Protein AF-A0A920I0C3-F1 (afdb_monomer_lite)

Sequence (122 aa):
MEAGFKLTNFSLDANRGINLGANNGIISTNSGTTFTYAGNIGGSGDLTKSGNGVFLLTTSNDYSGTTTISSGSLSIDNDNRLGTVPGSPTAGHLILNGGTLLANSTFALNGNRGINLNSHLL

Structure (mmCIF, N/CA/C/O backbone):
data_AF-A0A920I0C3-F1
#
_entry.id   AF-A0A920I0C3-F1
#
loop_
_atom_site.group_PDB
_atom_site.id
_atom_site.type_symbol
_atom_site.label_atom_id
_atom_site.label_alt_id
_atom_site.label_comp_id
_atom_site.label_asym_id
_atom_site.label_entity_id
_atom_site.label_seq_id
_atom_site.pdbx_PDB_ins_code
_atom_site.Cartn_x
_atom_site.Cartn_y
_atom_site.Cartn_z
_atom_site.occupancy
_atom_site.B_iso_or_equiv
_atom_site.auth_seq_id
_atom_site.auth_comp_id
_atom_site.auth_asym_id
_atom_site.auth_atom_id
_atom_site.pdbx_PDB_model_num
ATOM 1 N N . MET A 1 1 ? -22.252 32.243 8.464 1.00 63.53 1 MET A N 1
ATOM 2 C CA . MET A 1 1 ? -21.027 31.479 8.767 1.00 63.53 1 MET A CA 1
ATOM 3 C C . MET A 1 1 ? -21.303 30.068 8.288 1.00 63.53 1 MET A C 1
ATOM 5 O O . MET A 1 1 ? -22.132 29.406 8.893 1.00 63.53 1 MET A O 1
ATOM 9 N N . GLU A 1 2 ? -20.762 29.673 7.136 1.00 56.41 2 GLU A N 1
ATOM 10 C CA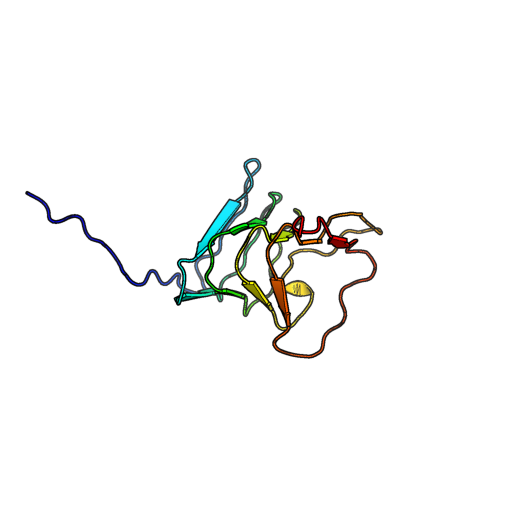 . GLU A 1 2 ? -20.912 28.300 6.635 1.00 56.41 2 GLU A CA 1
ATOM 11 C C . GLU A 1 2 ? -20.289 27.360 7.672 1.00 56.41 2 GLU A C 1
ATOM 13 O O . GLU A 1 2 ? -19.099 27.463 7.976 1.00 56.41 2 GLU A O 1
ATOM 18 N N . ALA A 1 3 ? -21.103 26.499 8.281 1.00 67.12 3 ALA A N 1
ATOM 19 C CA . ALA A 1 3 ? -20.587 25.423 9.108 1.00 67.12 3 ALA A CA 1
ATOM 20 C C . ALA A 1 3 ? -19.786 24.510 8.177 1.00 67.12 3 ALA A C 1
ATOM 22 O O . ALA A 1 3 ? -20.360 23.889 7.286 1.00 67.12 3 ALA A O 1
ATOM 23 N N . GLY A 1 4 ? -18.460 24.483 8.334 1.00 70.38 4 GLY A N 1
ATOM 24 C CA . GLY A 1 4 ? -17.584 23.670 7.496 1.00 70.38 4 GLY A CA 1
ATOM 25 C C . GLY A 1 4 ? -18.098 22.234 7.438 1.00 70.38 4 GLY A C 1
ATOM 26 O O . GLY A 1 4 ? -18.192 21.559 8.464 1.00 70.38 4 GLY A O 1
ATOM 27 N N . PHE A 1 5 ? -18.470 21.787 6.242 1.00 75.19 5 PHE A N 1
ATOM 28 C CA . PHE A 1 5 ? -18.980 20.445 6.021 1.00 75.19 5 PHE A CA 1
ATOM 29 C C . PHE A 1 5 ? -17.875 19.431 6.332 1.00 75.19 5 PHE A C 1
ATOM 31 O O . PHE A 1 5 ? -16.913 19.281 5.579 1.00 75.19 5 PHE A O 1
ATOM 38 N N . LYS A 1 6 ? -17.987 18.757 7.479 1.00 69.69 6 LYS A N 1
ATOM 39 C CA . LYS A 1 6 ? -17.046 17.725 7.909 1.00 69.69 6 LYS A CA 1
ATOM 40 C C . LYS A 1 6 ? -17.693 16.362 7.708 1.00 69.69 6 LYS A C 1
ATOM 42 O O . LYS A 1 6 ? -18.484 15.915 8.532 1.00 69.69 6 LYS A O 1
ATOM 47 N N . LEU A 1 7 ? -17.351 15.700 6.607 1.00 66.44 7 LEU A N 1
ATOM 48 C CA . LEU A 1 7 ? -17.698 14.296 6.410 1.00 66.44 7 LEU A CA 1
ATOM 49 C C . LEU A 1 7 ? -16.879 13.451 7.385 1.00 66.44 7 LEU A C 1
ATOM 51 O O . LEU A 1 7 ? -15.656 13.380 7.283 1.00 66.44 7 LEU A O 1
ATOM 55 N N . THR A 1 8 ? -17.545 12.797 8.330 1.00 69.88 8 THR A N 1
ATOM 56 C CA . THR A 1 8 ? -16.914 11.788 9.196 1.00 69.88 8 THR A CA 1
ATOM 57 C C . THR A 1 8 ? -16.590 10.509 8.429 1.00 69.88 8 THR A C 1
ATOM 59 O O . THR A 1 8 ? -15.732 9.735 8.846 1.00 69.88 8 THR A O 1
ATOM 62 N N . ASN A 1 9 ? -17.254 10.305 7.289 1.00 66.00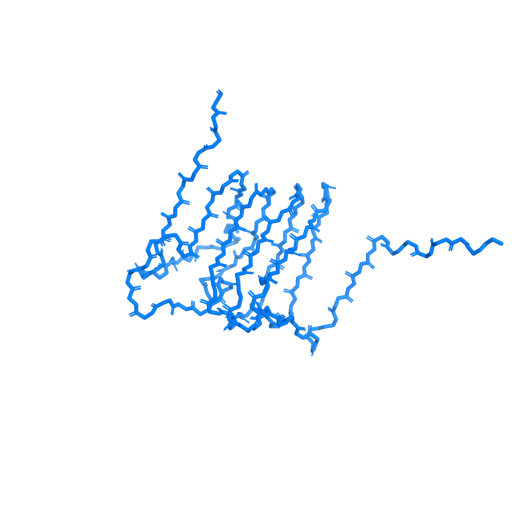 9 ASN A N 1
ATOM 63 C CA . ASN A 1 9 ? -17.102 9.149 6.427 1.00 66.00 9 ASN A CA 1
ATOM 64 C C . ASN A 1 9 ? -17.050 9.626 4.978 1.00 66.00 9 ASN A C 1
ATOM 66 O O . ASN A 1 9 ? -18.029 10.128 4.432 1.00 66.00 9 ASN A O 1
ATOM 70 N N . PHE A 1 10 ? -15.884 9.469 4.368 1.00 73.50 10 PHE A N 1
ATOM 71 C CA . PHE A 1 10 ? -15.706 9.625 2.937 1.00 73.50 10 PHE A CA 1
ATOM 72 C C . PHE A 1 10 ? -15.710 8.230 2.313 1.00 73.50 10 PHE A C 1
ATOM 74 O O . PHE A 1 10 ? -14.915 7.377 2.707 1.00 73.50 10 PHE A O 1
ATOM 81 N N . SER A 1 11 ? -16.625 7.983 1.378 1.00 76.19 11 SER A N 1
ATOM 82 C CA . SER A 1 11 ? -16.661 6.747 0.599 1.00 76.19 11 SER A CA 1
ATOM 83 C C . SER A 1 11 ? -16.370 7.081 -0.858 1.00 76.19 11 SER A C 1
ATOM 85 O O . SER A 1 11 ? -17.033 7.931 -1.456 1.00 76.19 11 SER A O 1
ATOM 87 N N . LEU A 1 12 ? -15.346 6.433 -1.409 1.00 84.50 12 LEU A N 1
ATOM 88 C CA . LEU A 1 12 ? -15.097 6.416 -2.843 1.00 84.50 12 LEU A CA 1
ATOM 89 C C . LEU A 1 12 ? -15.876 5.246 -3.438 1.00 84.50 12 LEU A C 1
ATOM 91 O O . LEU A 1 12 ? -15.772 4.124 -2.947 1.00 84.50 12 LEU A O 1
ATOM 95 N N . ASP A 1 13 ? -16.637 5.515 -4.497 1.00 86.75 13 ASP A N 1
ATOM 96 C CA . ASP A 1 13 ? -17.233 4.454 -5.305 1.00 86.75 13 ASP A CA 1
ATOM 97 C C . ASP A 1 13 ? -16.119 3.583 -5.907 1.00 86.75 13 ASP A C 1
ATOM 99 O O . ASP A 1 13 ? -15.072 4.108 -6.287 1.00 86.75 13 ASP A O 1
ATOM 103 N N . ALA A 1 14 ? -16.330 2.270 -6.014 1.00 83.81 14 ALA A N 1
ATOM 104 C CA . ALA A 1 14 ? -15.327 1.345 -6.551 1.00 83.81 14 ALA A CA 1
ATOM 105 C C . ALA A 1 14 ? -14.910 1.688 -7.995 1.00 83.81 14 ALA A C 1
ATOM 107 O O . ALA A 1 14 ? -13.778 1.420 -8.395 1.00 83.81 14 ALA A O 1
ATOM 108 N N . ASN A 1 15 ? -15.781 2.354 -8.761 1.00 87.62 15 ASN A N 1
ATOM 109 C CA . ASN A 1 15 ? -15.473 2.825 -10.113 1.00 87.62 15 ASN A CA 1
ATOM 110 C C . ASN A 1 15 ? -14.605 4.098 -10.128 1.00 87.62 15 ASN A C 1
ATOM 112 O O . ASN A 1 15 ? -14.180 4.547 -11.193 1.00 87.62 15 ASN A O 1
ATOM 116 N N . ARG A 1 16 ? -14.335 4.706 -8.964 1.00 90.81 16 ARG A N 1
ATOM 117 C CA . ARG A 1 16 ? -13.435 5.858 -8.814 1.00 90.81 16 ARG A CA 1
ATOM 118 C C . ARG A 1 16 ? -12.062 5.388 -8.343 1.00 90.81 16 ARG A C 1
ATOM 120 O O . ARG A 1 16 ? -11.794 5.282 -7.143 1.00 90.81 16 ARG A O 1
ATOM 127 N N . GLY A 1 17 ? -11.198 5.127 -9.320 1.00 92.44 17 GLY A N 1
ATOM 128 C CA . GLY A 1 17 ? -9.788 4.813 -9.105 1.00 92.44 17 GLY A CA 1
ATOM 129 C C . GLY A 1 17 ? -9.002 5.956 -8.447 1.00 92.44 17 GLY A C 1
ATOM 130 O O . GLY A 1 17 ? -9.393 7.124 -8.519 1.00 92.44 17 GLY A O 1
ATOM 131 N N . ILE A 1 18 ? -7.870 5.616 -7.835 1.00 95.88 18 ILE A N 1
ATOM 132 C CA . ILE A 1 18 ? -6.848 6.565 -7.373 1.00 95.88 18 ILE A CA 1
ATOM 133 C C . ILE A 1 18 ? -5.656 6.447 -8.325 1.00 95.88 18 ILE A C 1
ATOM 135 O O . ILE A 1 18 ? -5.180 5.347 -8.575 1.00 95.88 18 ILE A O 1
ATOM 139 N N . ASN A 1 19 ? -5.143 7.567 -8.835 1.00 97.00 19 ASN A N 1
ATOM 140 C CA . ASN A 1 19 ? -3.930 7.582 -9.656 1.00 97.00 19 ASN A CA 1
ATOM 141 C C . ASN A 1 19 ? -2.780 8.265 -8.904 1.00 97.00 19 ASN A C 1
ATOM 143 O O . ASN A 1 19 ? -2.861 9.457 -8.597 1.00 97.00 19 ASN A O 1
ATOM 147 N N . LEU A 1 20 ? -1.706 7.522 -8.637 1.00 98.06 20 LEU A N 1
ATOM 148 C CA . LEU A 1 20 ? -0.485 8.011 -8.002 1.00 98.06 20 LEU A CA 1
ATOM 149 C C . LEU A 1 20 ? 0.435 8.621 -9.064 1.00 98.06 20 LEU A C 1
ATOM 151 O O . LEU A 1 20 ? 1.029 7.920 -9.886 1.00 98.06 20 LEU A O 1
ATOM 155 N N . GLY A 1 21 ? 0.521 9.950 -9.068 1.00 96.31 21 GLY A N 1
ATOM 156 C CA . GLY A 1 21 ? 1.391 10.693 -9.979 1.00 96.31 21 GLY A CA 1
ATOM 157 C C . GLY A 1 21 ? 2.855 10.703 -9.533 1.00 96.31 21 GLY A C 1
ATOM 158 O O . GLY A 1 21 ? 3.226 10.097 -8.535 1.00 96.31 21 GLY A O 1
ATOM 159 N N . ALA A 1 22 ? 3.685 11.473 -10.239 1.00 94.81 22 ALA A N 1
ATOM 160 C CA . ALA A 1 22 ? 5.119 11.605 -9.948 1.00 94.81 22 ALA A CA 1
ATOM 161 C C . ALA A 1 22 ? 5.444 12.147 -8.539 1.00 94.81 22 ALA A C 1
ATOM 163 O O . ALA A 1 22 ? 6.560 11.988 -8.064 1.00 94.81 22 ALA A O 1
ATOM 164 N N . ASN A 1 23 ? 4.471 12.778 -7.874 1.00 96.69 23 ASN A N 1
ATOM 165 C CA . ASN A 1 23 ? 4.600 13.285 -6.506 1.00 96.69 23 ASN A CA 1
ATOM 166 C C . ASN A 1 23 ? 4.081 12.296 -5.451 1.00 96.69 23 ASN A C 1
ATOM 168 O O . ASN A 1 23 ? 3.852 12.695 -4.309 1.00 96.69 23 ASN A O 1
ATOM 172 N N . ASN A 1 24 ? 3.891 11.028 -5.829 1.00 98.06 24 ASN A N 1
ATOM 173 C CA . ASN A 1 24 ? 3.429 9.954 -4.953 1.00 98.06 24 ASN A CA 1
ATOM 174 C C . ASN A 1 24 ? 2.015 10.217 -4.397 1.00 98.06 24 ASN A C 1
ATOM 176 O O . ASN A 1 24 ? 1.300 11.117 -4.849 1.00 98.06 24 ASN A O 1
ATOM 180 N N . GLY A 1 25 ? 1.569 9.405 -3.439 1.00 97.38 25 GLY A N 1
ATOM 181 C CA . GLY A 1 25 ? 0.323 9.637 -2.715 1.00 97.38 25 GLY A CA 1
ATOM 182 C C . GLY A 1 25 ? 0.375 9.155 -1.273 1.00 97.38 25 GLY A C 1
ATOM 183 O O . GLY A 1 25 ? 1.064 8.194 -0.930 1.00 97.38 25 GLY A O 1
ATOM 184 N N . ILE A 1 26 ? -0.382 9.840 -0.416 1.00 98.06 26 ILE A N 1
ATOM 185 C CA . ILE A 1 26 ? -0.492 9.524 1.007 1.00 98.06 26 ILE A CA 1
ATOM 186 C C . ILE A 1 26 ? -1.951 9.224 1.330 1.00 98.06 26 ILE A C 1
ATOM 188 O O . ILE A 1 26 ? -2.826 10.056 1.090 1.00 98.06 26 ILE A O 1
ATOM 192 N N . ILE A 1 27 ? -2.199 8.066 1.937 1.00 97.38 27 ILE A N 1
ATOM 193 C CA . ILE A 1 27 ? -3.482 7.736 2.558 1.00 97.38 27 ILE A CA 1
ATOM 194 C C . ILE A 1 27 ? -3.284 7.762 4.070 1.00 97.38 27 ILE A C 1
ATOM 196 O O . ILE A 1 27 ? -2.605 6.903 4.636 1.00 97.38 27 ILE A O 1
ATOM 200 N N . SER A 1 28 ? -3.876 8.767 4.716 1.00 96.75 28 SER A N 1
ATOM 201 C CA . SER A 1 28 ? -3.846 8.930 6.169 1.00 96.75 28 SER A CA 1
ATOM 202 C C . SER A 1 28 ? -5.185 8.531 6.775 1.00 96.75 28 SER A C 1
ATOM 204 O O . SER A 1 28 ? -6.229 9.069 6.405 1.00 96.75 28 SER A O 1
ATOM 206 N N . THR A 1 29 ? -5.164 7.584 7.710 1.00 95.62 29 THR A N 1
ATOM 207 C CA . THR A 1 29 ? -6.368 7.100 8.403 1.00 95.62 29 THR A CA 1
ATOM 208 C C . THR A 1 29 ? -6.308 7.438 9.887 1.00 95.62 29 THR A C 1
ATOM 210 O O . THR A 1 29 ? -5.311 7.146 10.551 1.00 95.62 29 THR A O 1
ATOM 213 N N . ASN A 1 30 ? -7.387 8.003 10.423 1.00 94.38 30 ASN A N 1
ATOM 214 C CA . ASN A 1 30 ? -7.481 8.380 11.834 1.00 94.38 30 ASN A CA 1
ATOM 215 C C . ASN A 1 30 ? -7.526 7.159 12.764 1.00 94.38 30 ASN A C 1
ATOM 217 O O . ASN A 1 30 ? -7.954 6.075 12.379 1.00 94.38 30 ASN A O 1
ATOM 221 N N . SER A 1 31 ? -7.101 7.344 14.015 1.00 95.69 31 SER A N 1
ATOM 222 C CA . SER A 1 31 ? -7.197 6.291 15.031 1.00 95.69 31 SER A CA 1
ATOM 223 C C . SER A 1 31 ? -8.645 5.811 15.201 1.00 95.69 31 SER A C 1
ATOM 225 O O . SER A 1 31 ? -9.576 6.616 15.175 1.00 95.69 31 SER A O 1
ATOM 227 N N . GLY A 1 32 ? -8.831 4.500 15.364 1.00 94.69 32 GLY A N 1
ATOM 228 C CA . GLY A 1 32 ? -10.148 3.876 15.527 1.00 94.69 32 GLY A CA 1
ATOM 229 C C . GLY A 1 32 ? -10.984 3.773 14.247 1.00 94.69 32 GLY A C 1
ATOM 230 O O . GLY A 1 32 ? -12.105 3.275 14.311 1.00 94.69 32 GLY A O 1
ATOM 231 N N . THR A 1 33 ? -10.472 4.206 13.088 1.00 93.81 33 THR A N 1
ATOM 232 C CA . THR A 1 33 ? -11.186 4.074 11.812 1.00 93.81 33 THR A CA 1
ATOM 233 C C . THR A 1 33 ? -10.574 3.002 10.918 1.00 93.81 33 THR A C 1
ATOM 235 O O . THR A 1 33 ? -9.365 2.761 10.918 1.00 93.81 33 THR A O 1
ATOM 238 N N . THR A 1 34 ? -11.440 2.365 10.129 1.00 95.00 34 THR A N 1
ATOM 239 C CA . THR A 1 34 ? -11.044 1.536 8.988 1.00 95.00 34 THR A CA 1
ATOM 240 C C . THR A 1 34 ? -11.547 2.202 7.720 1.00 95.00 34 THR A C 1
ATOM 242 O O . THR A 1 34 ? -12.753 2.366 7.538 1.00 95.00 34 THR A O 1
ATOM 245 N N . PHE A 1 35 ? -10.628 2.588 6.842 1.00 94.50 35 PHE A N 1
ATOM 246 C CA . PHE A 1 35 ? -10.962 3.028 5.496 1.00 94.50 35 PHE A CA 1
ATOM 247 C C . PHE A 1 35 ? -10.868 1.832 4.551 1.00 94.50 35 PHE A C 1
ATOM 249 O O . PHE A 1 35 ? -9.778 1.317 4.320 1.00 94.50 35 PHE A O 1
ATOM 256 N N . THR A 1 36 ? -12.011 1.376 4.037 1.00 94.88 36 THR A N 1
ATOM 257 C CA . THR A 1 36 ? -12.069 0.304 3.034 1.00 94.88 36 THR A CA 1
ATOM 258 C C . THR A 1 36 ? -12.081 0.924 1.649 1.00 94.88 36 THR A C 1
ATOM 260 O O . THR A 1 36 ? -12.961 1.731 1.349 1.00 94.88 36 THR A O 1
ATOM 263 N N . TYR A 1 37 ? -11.127 0.534 0.810 1.00 95.38 37 TYR A N 1
ATOM 264 C CA . TYR A 1 37 ? -11.057 0.969 -0.574 1.00 95.38 37 TYR A CA 1
ATOM 265 C C . TYR A 1 37 ? -11.117 -0.229 -1.517 1.00 95.38 37 TYR A C 1
ATOM 267 O O . TYR A 1 37 ? -10.282 -1.132 -1.466 1.00 95.38 37 TYR A O 1
ATOM 275 N N . ALA A 1 38 ? -12.150 -0.203 -2.358 1.00 95.25 38 ALA A N 1
ATOM 276 C CA . ALA A 1 38 ? -12.493 -1.248 -3.316 1.00 95.25 38 ALA A CA 1
ATOM 277 C C . ALA A 1 38 ? -12.305 -0.799 -4.776 1.00 95.25 38 ALA A C 1
ATOM 279 O O . ALA A 1 38 ? -12.793 -1.455 -5.690 1.00 95.25 38 ALA A O 1
ATOM 280 N N . GLY A 1 39 ? -11.663 0.352 -4.996 1.00 95.44 39 GLY A N 1
ATOM 281 C CA . GLY A 1 39 ? -11.263 0.796 -6.326 1.00 95.44 39 GLY A CA 1
ATOM 282 C C . GLY A 1 39 ? -9.838 0.361 -6.661 1.00 95.44 39 GLY A C 1
ATOM 283 O O . GLY A 1 39 ? -9.095 -0.127 -5.810 1.00 95.44 39 GLY A O 1
ATOM 284 N N . ASN A 1 40 ? -9.442 0.549 -7.916 1.00 96.94 40 ASN A N 1
ATOM 285 C CA . ASN A 1 40 ? -8.063 0.336 -8.344 1.00 96.94 40 ASN A CA 1
ATOM 286 C C . ASN A 1 40 ? -7.191 1.553 -7.998 1.00 96.94 40 ASN A C 1
ATOM 288 O O . ASN A 1 40 ? -7.564 2.696 -8.278 1.00 96.94 40 ASN A O 1
ATOM 292 N N . ILE A 1 41 ? -6.021 1.306 -7.411 1.00 98.38 41 ILE A N 1
ATOM 293 C CA . ILE A 1 41 ? -4.942 2.291 -7.308 1.00 98.38 41 ILE A CA 1
ATOM 294 C C . ILE A 1 41 ? -3.953 2.031 -8.447 1.00 98.38 41 ILE A C 1
ATOM 296 O O . ILE A 1 41 ? -3.344 0.964 -8.493 1.00 98.38 41 ILE A O 1
ATOM 300 N N . GLY A 1 42 ? -3.771 3.004 -9.335 1.00 98.12 42 GLY A N 1
ATOM 301 C CA . GLY A 1 42 ? -2.843 2.947 -10.465 1.00 98.12 42 GLY A CA 1
ATOM 302 C C . GLY A 1 42 ? -1.776 4.043 -10.418 1.00 98.12 42 GLY A C 1
ATOM 303 O O . GLY A 1 42 ? -1.718 4.836 -9.477 1.00 98.12 42 GLY A O 1
ATOM 304 N N . GLY A 1 43 ? -0.951 4.109 -11.464 1.00 98.38 43 GLY A N 1
ATOM 305 C CA . GLY A 1 43 ? 0.073 5.144 -11.645 1.00 98.38 43 GLY A CA 1
ATOM 306 C C . GLY A 1 43 ? 1.486 4.704 -11.253 1.00 98.38 43 GLY A C 1
ATOM 307 O O . GLY A 1 43 ? 1.712 3.596 -10.779 1.00 98.38 43 GLY A O 1
ATOM 308 N N . SER A 1 44 ? 2.474 5.563 -11.492 1.00 97.94 44 SER A N 1
ATOM 309 C CA . SER A 1 44 ? 3.883 5.224 -11.252 1.00 97.94 44 SER A CA 1
ATOM 310 C C . SER A 1 44 ? 4.404 5.654 -9.881 1.00 97.94 44 SER A C 1
ATOM 312 O O . SER A 1 44 ? 5.519 5.286 -9.526 1.00 97.94 44 SER A O 1
ATOM 314 N N . GLY A 1 45 ? 3.643 6.470 -9.149 1.00 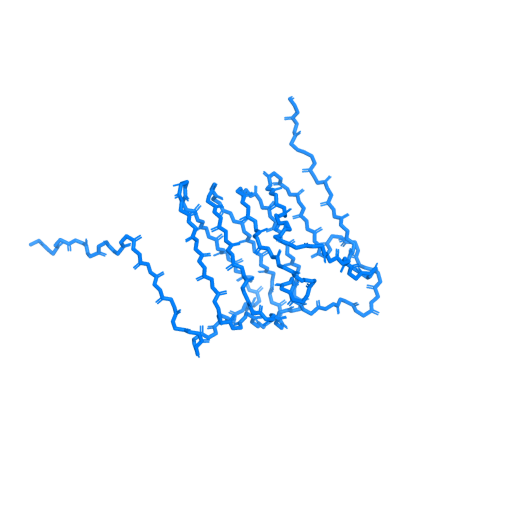98.50 45 GLY A N 1
ATOM 315 C CA . GLY A 1 45 ? 4.055 7.012 -7.857 1.00 98.50 45 GLY A CA 1
ATOM 316 C C . GLY A 1 45 ? 4.001 6.004 -6.713 1.00 98.50 45 GLY A C 1
ATOM 317 O O . GLY A 1 45 ? 3.316 4.982 -6.788 1.00 98.50 45 GLY A O 1
ATOM 318 N N . ASP A 1 46 ? 4.693 6.340 -5.628 1.00 98.69 46 ASP A N 1
ATOM 319 C CA . ASP A 1 46 ? 4.694 5.562 -4.389 1.00 98.69 46 ASP A CA 1
ATOM 320 C C . ASP A 1 46 ? 3.399 5.751 -3.589 1.00 98.69 46 ASP A C 1
ATOM 322 O O . ASP A 1 46 ? 2.808 6.838 -3.560 1.00 98.69 46 ASP A O 1
ATOM 326 N N . LEU A 1 47 ? 3.000 4.710 -2.861 1.00 98.81 47 LEU A N 1
ATOM 327 C CA . LEU A 1 47 ? 1.913 4.758 -1.892 1.00 98.81 47 LEU A CA 1
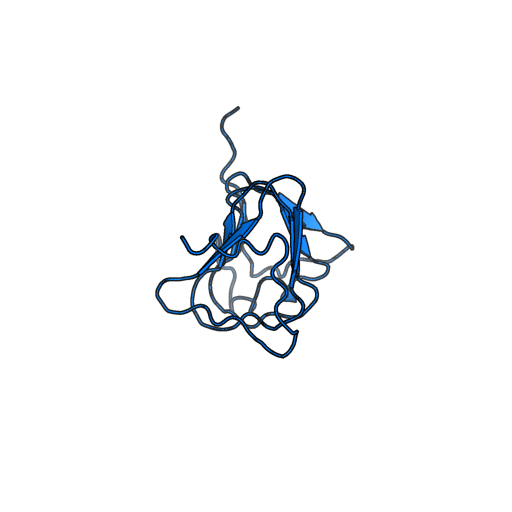ATOM 328 C C . LEU A 1 47 ? 2.475 4.809 -0.471 1.00 98.81 47 LEU A C 1
ATOM 330 O O . LEU A 1 47 ? 3.154 3.886 -0.025 1.00 98.81 47 LEU A O 1
ATOM 334 N N . THR A 1 48 ? 2.119 5.844 0.286 1.00 98.69 48 THR A N 1
ATOM 335 C CA . THR A 1 48 ? 2.403 5.919 1.724 1.00 98.69 48 THR A CA 1
ATOM 336 C C . THR A 1 48 ? 1.125 5.762 2.540 1.00 98.69 48 THR A C 1
ATOM 338 O O . THR A 1 48 ? 0.225 6.602 2.481 1.00 98.69 48 THR A O 1
ATOM 341 N N . LYS A 1 49 ? 1.066 4.720 3.369 1.00 98.50 49 LYS A N 1
ATOM 342 C CA . LYS A 1 49 ? 0.074 4.581 4.436 1.00 98.50 49 LYS A CA 1
ATOM 343 C C . LYS A 1 49 ? 0.579 5.270 5.704 1.00 98.50 49 LYS A C 1
ATOM 345 O O . LYS A 1 49 ? 1.605 4.887 6.267 1.00 98.50 49 LYS A O 1
ATOM 350 N N . SER A 1 50 ? -0.175 6.257 6.176 1.00 98.06 50 SER A N 1
ATOM 351 C CA . SER A 1 50 ? 0.076 6.978 7.425 1.00 98.06 50 SER A CA 1
ATOM 352 C C . SER A 1 50 ? -1.183 7.058 8.299 1.00 98.06 50 SER A C 1
ATOM 354 O O . SER A 1 50 ? -2.252 6.541 7.952 1.00 98.06 50 SER A O 1
ATOM 356 N N . GLY A 1 51 ? -1.048 7.660 9.477 1.00 97.50 51 GLY A N 1
ATOM 357 C CA . GLY A 1 51 ? -2.098 7.725 10.487 1.00 97.50 51 GLY A CA 1
ATOM 358 C C . GLY A 1 51 ? -2.352 6.377 11.173 1.00 97.50 51 GLY A C 1
ATOM 359 O O . GLY A 1 51 ? -2.071 5.305 10.641 1.00 97.50 51 GLY A O 1
ATOM 360 N N . ASN A 1 52 ? -2.900 6.427 12.382 1.00 97.12 52 ASN A N 1
ATOM 361 C CA . ASN A 1 52 ? -2.962 5.276 13.286 1.00 97.12 52 ASN A CA 1
ATOM 362 C C . ASN A 1 52 ? -4.094 4.280 12.967 1.00 97.12 52 ASN A C 1
ATOM 364 O O . ASN A 1 52 ? -4.155 3.222 13.584 1.00 97.12 52 ASN A O 1
ATOM 368 N N . GLY A 1 53 ? -4.990 4.605 12.032 1.00 97.06 53 GLY A N 1
ATOM 369 C CA . GLY A 1 53 ? -6.075 3.720 11.599 1.00 97.06 53 GLY A CA 1
ATOM 370 C C . GLY A 1 53 ? -5.654 2.606 10.636 1.00 97.06 53 GLY A C 1
ATOM 371 O O . GLY A 1 53 ? -4.468 2.421 10.319 1.00 97.06 53 GLY A O 1
ATOM 372 N N . VAL A 1 54 ? -6.665 1.897 10.132 1.00 97.81 54 VAL A N 1
ATOM 373 C CA . VAL A 1 54 ? -6.526 0.804 9.162 1.00 97.81 54 VAL A CA 1
ATOM 374 C C . VAL A 1 54 ? -6.902 1.291 7.765 1.00 97.81 54 VAL A C 1
ATOM 376 O O . VAL A 1 54 ? -7.971 1.870 7.570 1.00 97.81 54 VAL A O 1
ATOM 379 N N . PHE A 1 55 ? -6.054 1.011 6.780 1.00 97.75 55 PHE A N 1
ATOM 380 C CA . PHE A 1 55 ? -6.400 1.112 5.365 1.00 97.75 55 PHE A CA 1
ATOM 381 C C . PHE A 1 55 ? -6.560 -0.296 4.799 1.00 97.75 55 PHE A C 1
ATOM 383 O O . PHE A 1 55 ? -5.594 -1.051 4.784 1.00 97.75 55 PHE A O 1
ATOM 390 N N . LEU A 1 56 ? -7.772 -0.670 4.398 1.00 97.50 56 LEU A N 1
ATOM 391 C CA . LEU A 1 56 ? -8.104 -1.994 3.875 1.00 97.50 56 LEU A CA 1
ATOM 392 C C . LEU A 1 56 ? -8.258 -1.927 2.354 1.00 97.50 56 LEU A C 1
ATOM 394 O O . LEU A 1 56 ? -9.133 -1.217 1.858 1.00 97.50 56 LEU A O 1
ATOM 398 N N . LEU A 1 57 ? -7.436 -2.694 1.638 1.00 97.56 57 LEU A N 1
ATOM 399 C CA . LEU A 1 57 ? -7.506 -2.845 0.184 1.00 97.56 57 LEU A CA 1
ATOM 400 C C . LEU A 1 57 ? -8.171 -4.176 -0.163 1.00 97.56 57 LEU A C 1
ATOM 402 O O . LEU A 1 57 ? -7.676 -5.236 0.223 1.00 97.56 57 LEU A O 1
ATOM 406 N N . THR A 1 58 ? -9.275 -4.124 -0.905 1.00 96.06 58 THR A N 1
ATOM 407 C CA . THR A 1 58 ? -10.059 -5.322 -1.268 1.00 96.06 58 THR A CA 1
ATOM 408 C C . THR A 1 58 ? -9.957 -5.698 -2.746 1.00 96.06 58 THR A C 1
ATOM 410 O O . THR A 1 58 ? -10.460 -6.743 -3.156 1.00 96.06 58 THR A O 1
ATOM 413 N N . THR A 1 59 ? -9.287 -4.874 -3.550 1.00 96.12 59 THR A N 1
ATOM 414 C CA . THR A 1 59 ? -9.135 -5.028 -5.002 1.00 96.12 59 THR A CA 1
ATOM 415 C C . THR A 1 59 ? -7.679 -4.925 -5.433 1.00 96.12 59 THR A C 1
ATOM 417 O O . THR A 1 59 ? -6.833 -4.386 -4.720 1.00 96.12 59 THR A O 1
ATOM 420 N N . SER A 1 60 ? -7.367 -5.513 -6.591 1.00 97.56 60 SER A N 1
ATOM 421 C CA . SER A 1 60 ? -6.015 -5.505 -7.149 1.00 97.56 60 SER A CA 1
ATOM 422 C C . SER A 1 60 ? -5.640 -4.095 -7.578 1.00 97.56 60 SER A C 1
ATOM 424 O O . SER A 1 60 ? -6.469 -3.361 -8.124 1.00 97.56 60 SER A O 1
ATOM 426 N N . ASN A 1 61 ? -4.391 -3.733 -7.313 1.00 98.44 61 ASN A N 1
ATOM 427 C CA . ASN A 1 61 ? -3.858 -2.412 -7.598 1.00 98.44 61 ASN A CA 1
ATOM 428 C C . ASN A 1 61 ? -2.735 -2.520 -8.624 1.00 98.44 61 ASN A C 1
ATOM 430 O O . ASN A 1 61 ? -1.935 -3.451 -8.567 1.00 98.44 61 ASN A O 1
ATOM 434 N N . ASP A 1 62 ? -2.661 -1.537 -9.515 1.00 98.12 62 ASP A N 1
ATOM 435 C CA . ASP A 1 62 ? -1.757 -1.535 -10.666 1.00 98.12 62 ASP A CA 1
ATOM 436 C C . ASP A 1 62 ? -0.636 -0.495 -10.543 1.00 98.12 62 ASP A C 1
ATOM 438 O O . ASP A 1 62 ? 0.181 -0.360 -11.454 1.00 98.12 62 ASP A O 1
ATOM 442 N N . TYR A 1 63 ? -0.548 0.236 -9.424 1.00 98.69 63 TYR A N 1
ATOM 443 C CA . TYR A 1 63 ? 0.555 1.175 -9.228 1.00 98.69 63 TYR A CA 1
ATOM 444 C C . TYR A 1 63 ? 1.906 0.456 -9.216 1.00 98.69 63 TYR A C 1
ATOM 446 O O . TYR A 1 63 ? 2.036 -0.628 -8.650 1.00 98.69 63 TYR A O 1
ATOM 454 N N . SER A 1 64 ? 2.918 1.038 -9.855 1.00 98.25 64 SER A N 1
ATOM 455 C CA . SER A 1 64 ? 4.248 0.418 -9.971 1.00 98.25 64 SER A CA 1
ATOM 456 C C . SER A 1 64 ? 5.258 0.916 -8.939 1.00 98.25 64 SER A C 1
ATOM 458 O O . SER A 1 64 ? 6.352 0.360 -8.853 1.00 98.25 64 SER A O 1
ATOM 460 N N . GLY A 1 65 ? 4.921 1.979 -8.204 1.00 98.44 65 GLY A N 1
ATOM 461 C CA . GLY A 1 65 ? 5.757 2.520 -7.140 1.00 98.44 65 GLY A CA 1
ATOM 462 C C . GLY A 1 65 ? 5.821 1.614 -5.911 1.00 98.44 65 GLY A C 1
ATOM 463 O O . GLY A 1 65 ? 5.193 0.554 -5.835 1.00 98.44 65 GLY A O 1
ATOM 464 N N . THR A 1 66 ? 6.593 2.051 -4.927 1.00 98.50 66 THR A N 1
ATOM 465 C CA . THR A 1 66 ? 6.778 1.341 -3.661 1.00 98.50 66 THR A CA 1
ATOM 466 C C . THR A 1 66 ? 5.577 1.518 -2.732 1.00 98.50 66 THR A C 1
ATOM 468 O O . THR A 1 66 ? 4.803 2.474 -2.842 1.00 98.50 66 THR A O 1
ATOM 471 N N . THR A 1 67 ? 5.427 0.602 -1.773 1.00 98.69 67 THR A N 1
ATOM 472 C CA . THR A 1 67 ? 4.491 0.767 -0.653 1.00 98.69 67 THR A CA 1
ATOM 473 C C . THR A 1 67 ? 5.254 1.039 0.633 1.00 98.69 67 THR A C 1
ATOM 475 O O . THR A 1 67 ? 6.010 0.186 1.095 1.00 98.69 67 THR A O 1
ATOM 478 N N . THR A 1 68 ? 4.998 2.181 1.265 1.00 98.56 68 THR A N 1
ATOM 479 C CA . THR A 1 68 ? 5.525 2.514 2.593 1.00 98.56 68 THR A CA 1
ATOM 480 C C . THR A 1 68 ? 4.410 2.519 3.628 1.00 98.56 68 THR A C 1
ATOM 482 O O . THR A 1 68 ? 3.416 3.227 3.479 1.00 98.56 68 THR A O 1
ATOM 485 N N . ILE A 1 69 ? 4.584 1.772 4.717 1.00 98.31 69 ILE A N 1
ATOM 486 C CA . ILE A 1 69 ? 3.693 1.800 5.880 1.00 98.31 69 ILE A CA 1
ATOM 487 C C . ILE A 1 69 ? 4.406 2.530 7.018 1.00 98.31 69 ILE A C 1
ATOM 489 O O . ILE A 1 69 ? 5.179 1.937 7.775 1.00 98.31 69 ILE A O 1
ATOM 493 N N . SER A 1 70 ? 4.145 3.832 7.118 1.00 97.56 70 SER A N 1
ATOM 494 C CA . SER A 1 70 ? 4.768 4.719 8.106 1.00 97.56 70 SER A CA 1
ATOM 495 C C . SER A 1 70 ? 4.075 4.669 9.470 1.00 97.56 70 SER A C 1
ATOM 497 O O . SER A 1 70 ? 4.696 4.935 10.492 1.00 97.56 70 SER A O 1
ATOM 499 N N . SER A 1 71 ? 2.772 4.368 9.512 1.00 96.81 71 SER A N 1
ATOM 500 C CA . SER A 1 71 ? 2.023 4.181 10.764 1.00 96.81 71 SER A CA 1
ATOM 501 C C . SER A 1 71 ? 0.669 3.494 10.555 1.00 96.81 71 SER A C 1
ATOM 503 O O . SER A 1 71 ? 0.144 3.401 9.438 1.00 96.81 71 SER A O 1
ATOM 505 N N . GLY A 1 72 ? 0.101 2.988 11.655 1.00 97.62 72 GLY A N 1
ATOM 506 C CA . GLY A 1 72 ? -1.154 2.238 11.645 1.00 97.62 72 GLY A CA 1
ATOM 507 C C . GLY A 1 72 ? -1.015 0.909 10.906 1.00 97.62 72 GLY A C 1
ATOM 508 O O . GLY A 1 72 ? 0.029 0.259 10.978 1.00 97.62 72 GLY A O 1
ATOM 509 N N . SER A 1 73 ? -2.071 0.492 10.206 1.00 98.25 73 SER A N 1
ATOM 510 C CA . SER A 1 73 ? -2.086 -0.785 9.478 1.00 98.25 73 SER A CA 1
ATOM 511 C C . SER A 1 73 ? -2.535 -0.638 8.027 1.00 98.25 73 SER A C 1
ATOM 513 O O . SER A 1 73 ? -3.532 0.030 7.748 1.00 98.25 73 SER A O 1
ATOM 515 N N . LEU A 1 74 ? -1.828 -1.301 7.114 1.00 98.56 74 LEU A N 1
ATOM 516 C CA . LEU A 1 74 ? -2.320 -1.619 5.773 1.00 98.56 74 LEU A CA 1
ATOM 517 C C . LEU A 1 74 ? -2.828 -3.062 5.794 1.00 98.56 74 LEU A C 1
ATOM 519 O O . LEU A 1 74 ? -2.043 -3.970 6.042 1.00 98.56 74 LEU A O 1
ATOM 523 N N . SER A 1 75 ? -4.122 -3.268 5.575 1.00 98.62 75 SER A N 1
ATOM 524 C CA . SER A 1 75 ? -4.758 -4.584 5.583 1.00 98.62 75 SER A CA 1
ATOM 525 C C . SER A 1 75 ? -4.964 -5.095 4.162 1.00 98.62 75 SER A C 1
ATOM 527 O O . SER A 1 75 ? -5.550 -4.388 3.335 1.00 98.62 75 SER A O 1
ATOM 529 N N . ILE A 1 76 ? -4.470 -6.303 3.884 1.00 98.56 76 ILE A N 1
ATOM 530 C CA . ILE A 1 76 ? -4.536 -6.955 2.571 1.00 98.56 76 ILE A CA 1
ATOM 531 C C . ILE A 1 76 ? -4.802 -8.458 2.711 1.00 98.56 76 ILE A C 1
ATOM 533 O O . ILE A 1 76 ? -4.487 -9.070 3.734 1.00 98.56 76 ILE A O 1
ATOM 537 N N . ASP A 1 77 ? -5.354 -9.050 1.656 1.00 98.12 77 ASP A N 1
ATOM 538 C CA . ASP A 1 77 ? -5.627 -10.489 1.533 1.00 98.12 77 ASP A CA 1
ATOM 539 C C . ASP A 1 77 ? -4.708 -11.208 0.533 1.00 98.12 77 ASP A C 1
ATOM 541 O O . ASP A 1 77 ? -4.639 -12.434 0.541 1.00 98.12 77 ASP A O 1
ATOM 545 N N . ASN A 1 78 ? -4.020 -10.458 -0.334 1.00 98.19 78 ASN A N 1
ATOM 546 C CA . ASN A 1 78 ? -3.203 -10.960 -1.435 1.00 98.19 78 ASN A CA 1
ATOM 547 C C . ASN A 1 78 ? -2.064 -9.987 -1.777 1.00 98.19 78 ASN A C 1
ATOM 549 O O . ASN A 1 78 ? -2.191 -8.773 -1.619 1.00 98.19 78 ASN A O 1
ATOM 553 N N . ASP A 1 79 ? -0.977 -10.507 -2.353 1.00 98.25 79 ASP A N 1
ATOM 554 C CA . ASP A 1 79 ? 0.188 -9.717 -2.785 1.00 98.25 79 ASP A CA 1
ATOM 555 C C . ASP A 1 79 ? -0.159 -8.615 -3.805 1.00 98.25 79 ASP A C 1
ATOM 557 O O . ASP A 1 79 ? 0.367 -7.507 -3.730 1.00 98.25 79 ASP A O 1
ATOM 561 N N . ASN A 1 80 ? -1.103 -8.873 -4.717 1.00 97.94 80 ASN A N 1
ATOM 562 C CA . ASN A 1 80 ? -1.509 -7.919 -5.759 1.00 97.94 80 ASN A CA 1
ATOM 563 C C . ASN A 1 80 ? -2.276 -6.689 -5.230 1.00 97.94 80 ASN A C 1
ATOM 565 O O . ASN A 1 80 ? -2.627 -5.797 -6.004 1.00 97.94 80 ASN A O 1
ATOM 569 N N . ARG A 1 81 ? -2.538 -6.610 -3.918 1.00 98.44 81 ARG A N 1
ATOM 570 C CA . ARG A 1 81 ? -3.000 -5.376 -3.267 1.00 98.44 81 ARG A CA 1
ATOM 571 C C . ARG A 1 81 ? -1.870 -4.346 -3.149 1.00 98.44 81 ARG A C 1
ATOM 573 O O . ARG A 1 81 ? -2.151 -3.153 -3.067 1.00 98.44 81 ARG A O 1
ATOM 580 N N . LEU A 1 82 ? -0.608 -4.780 -3.185 1.00 98.38 82 LEU A N 1
ATOM 581 C CA . LEU A 1 82 ? 0.589 -3.938 -3.051 1.00 98.38 82 LEU A CA 1
ATOM 582 C C . LEU A 1 82 ? 1.101 -3.381 -4.393 1.00 98.38 82 LEU A C 1
ATOM 584 O O . LEU A 1 82 ? 2.291 -3.101 -4.540 1.00 98.38 82 LEU A O 1
ATOM 588 N N . GLY A 1 83 ? 0.226 -3.266 -5.393 1.00 98.38 83 GLY A N 1
ATOM 589 C CA . GLY A 1 83 ? 0.593 -2.769 -6.715 1.00 98.38 83 GLY A CA 1
ATOM 590 C C . GLY A 1 83 ? 1.230 -3.836 -7.605 1.00 98.38 83 GLY A C 1
ATOM 591 O O . GLY A 1 83 ? 1.253 -5.029 -7.282 1.00 98.38 83 GLY A O 1
ATOM 592 N N . THR A 1 84 ? 1.812 -3.396 -8.712 1.00 98.44 84 THR A N 1
ATOM 593 C CA . THR A 1 84 ? 2.554 -4.235 -9.654 1.00 98.44 84 THR A CA 1
ATOM 594 C C . THR A 1 84 ? 3.803 -4.828 -8.989 1.00 98.44 84 THR A C 1
ATOM 596 O O . THR A 1 84 ? 4.515 -4.162 -8.234 1.00 98.44 84 THR A O 1
ATOM 599 N N . VAL A 1 85 ? 4.069 -6.107 -9.259 1.00 98.38 85 VAL A N 1
ATOM 600 C CA . VAL A 1 85 ? 5.291 -6.796 -8.820 1.00 98.38 85 VAL A CA 1
ATOM 601 C C . VAL A 1 85 ? 6.484 -6.260 -9.627 1.00 98.38 85 VAL A C 1
ATOM 603 O O . VAL A 1 85 ? 6.390 -6.202 -10.855 1.00 98.38 85 VAL A O 1
ATOM 606 N N . PRO A 1 86 ? 7.622 -5.915 -8.999 1.00 98.00 86 PRO A N 1
ATOM 607 C CA . PRO A 1 86 ? 8.804 -5.497 -9.742 1.00 98.00 86 PRO A CA 1
ATOM 608 C C . PRO A 1 86 ? 9.360 -6.656 -10.587 1.00 98.00 86 PRO A C 1
ATOM 610 O O . PRO A 1 86 ? 9.325 -7.821 -10.185 1.00 98.00 86 PRO A O 1
ATOM 613 N N . GLY A 1 87 ? 9.905 -6.345 -11.767 1.00 98.00 87 GLY A N 1
ATOM 614 C CA . GLY A 1 87 ? 10.400 -7.358 -12.714 1.00 98.00 87 GLY A CA 1
ATOM 615 C C . GLY A 1 87 ? 11.593 -8.181 -12.206 1.00 98.00 87 GLY A C 1
ATOM 616 O O . GLY A 1 87 ? 11.862 -9.262 -12.723 1.00 98.00 87 GLY A O 1
ATOM 617 N N . SER A 1 88 ? 12.278 -7.699 -11.169 1.00 98.00 88 SER A N 1
ATOM 618 C CA . SER A 1 88 ? 13.398 -8.360 -10.497 1.00 98.00 88 SER A CA 1
ATOM 619 C C . SER A 1 88 ? 13.381 -8.064 -8.993 1.00 98.00 88 SER A C 1
ATOM 621 O O . SER A 1 88 ? 12.741 -7.088 -8.582 1.00 98.00 88 SER A O 1
ATOM 623 N N . PRO A 1 89 ? 14.108 -8.841 -8.165 1.00 98.25 89 PRO A N 1
ATOM 624 C CA . PRO A 1 89 ? 14.277 -8.544 -6.745 1.00 98.25 89 PRO A CA 1
ATOM 625 C C . PRO A 1 89 ? 14.714 -7.101 -6.505 1.00 98.25 89 PRO A C 1
ATOM 627 O O . PRO A 1 89 ? 15.803 -6.693 -6.902 1.00 98.25 89 PRO A O 1
ATOM 630 N N . THR A 1 90 ? 13.828 -6.329 -5.878 1.00 97.62 90 THR A N 1
ATOM 631 C CA . THR A 1 90 ? 13.998 -4.895 -5.629 1.00 97.62 90 THR A CA 1
ATOM 632 C C . THR A 1 90 ? 13.867 -4.641 -4.135 1.00 97.62 90 THR A C 1
ATOM 634 O O . THR A 1 90 ? 12.797 -4.841 -3.562 1.00 97.62 90 THR A O 1
ATOM 637 N N . ALA A 1 91 ? 14.959 -4.237 -3.484 1.00 95.94 91 ALA A N 1
ATOM 638 C CA . ALA A 1 91 ? 14.949 -3.922 -2.057 1.00 95.94 91 ALA A CA 1
ATOM 639 C C . ALA A 1 91 ? 14.015 -2.738 -1.760 1.00 95.94 91 ALA A C 1
ATOM 641 O O . ALA A 1 91 ? 14.002 -1.758 -2.498 1.00 95.94 91 ALA A O 1
ATOM 642 N N . GLY A 1 92 ? 13.254 -2.817 -0.665 1.00 96.00 92 GLY A N 1
ATOM 643 C CA . GLY A 1 92 ? 12.374 -1.728 -0.239 1.00 96.00 92 GLY A CA 1
ATOM 644 C C . GLY A 1 92 ? 11.175 -1.476 -1.154 1.00 96.00 92 GLY A C 1
ATOM 645 O O . GLY A 1 92 ? 10.613 -0.388 -1.113 1.00 96.00 92 GLY A O 1
ATOM 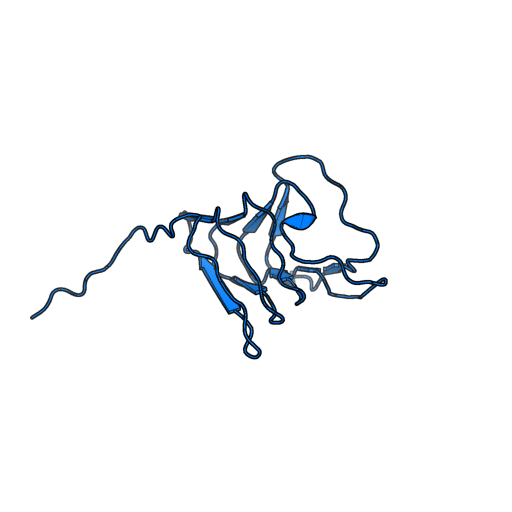646 N N . HIS A 1 93 ? 10.744 -2.460 -1.950 1.00 97.94 93 HIS A N 1
ATOM 647 C CA . HIS A 1 93 ? 9.472 -2.353 -2.678 1.00 97.94 93 HIS A CA 1
ATOM 648 C C . HIS A 1 93 ? 8.270 -2.351 -1.719 1.00 97.94 93 HIS A C 1
ATOM 650 O O . HIS A 1 93 ? 7.240 -1.733 -1.989 1.00 97.94 93 HIS A O 1
ATOM 656 N N . LEU A 1 94 ? 8.435 -3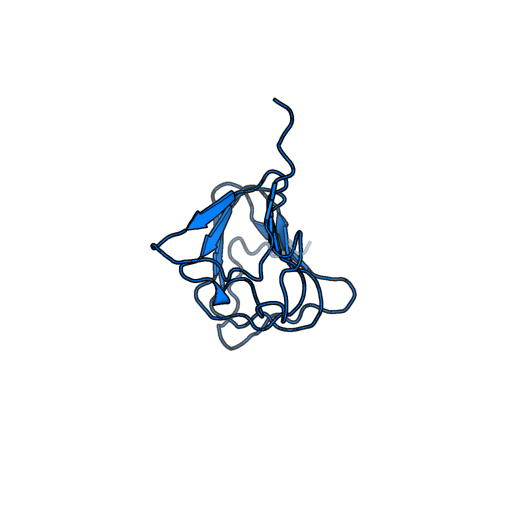.007 -0.565 1.00 98.00 94 LEU A N 1
ATOM 657 C CA . LEU A 1 94 ? 7.597 -2.852 0.619 1.00 98.00 94 LEU A CA 1
ATOM 658 C C . LEU A 1 94 ? 8.461 -2.345 1.780 1.00 98.00 94 LEU A C 1
ATOM 660 O O . LEU A 1 94 ? 9.463 -2.968 2.132 1.00 98.00 94 LEU A O 1
ATOM 664 N N . ILE A 1 95 ? 8.060 -1.240 2.402 1.00 97.94 95 ILE A N 1
ATOM 665 C CA . ILE A 1 95 ? 8.786 -0.603 3.503 1.00 97.94 95 ILE A CA 1
ATOM 666 C C . ILE A 1 95 ? 7.884 -0.565 4.734 1.00 97.94 95 ILE A C 1
ATOM 668 O O . ILE A 1 95 ? 6.827 0.069 4.722 1.00 97.94 95 ILE A O 1
ATOM 672 N N . LEU A 1 96 ? 8.312 -1.210 5.817 1.00 96.88 96 LEU A N 1
ATOM 673 C CA . LEU A 1 96 ? 7.670 -1.125 7.128 1.00 96.88 96 LEU A CA 1
ATOM 674 C C . LEU A 1 96 ? 8.483 -0.155 7.992 1.00 96.88 96 LEU A C 1
ATOM 676 O O . LEU A 1 96 ? 9.563 -0.501 8.468 1.00 96.88 96 LEU A O 1
ATOM 680 N N . ASN A 1 97 ? 7.983 1.073 8.150 1.00 95.75 97 ASN A N 1
ATOM 681 C CA . ASN A 1 97 ? 8.671 2.172 8.835 1.00 95.75 97 ASN A CA 1
ATOM 682 C C . ASN A 1 97 ? 7.834 2.695 10.012 1.00 95.75 97 ASN A C 1
ATOM 684 O O . ASN A 1 97 ? 7.430 3.854 10.034 1.00 95.75 97 ASN A O 1
ATOM 688 N N . GLY A 1 98 ? 7.505 1.809 10.955 1.00 93.50 98 GLY A N 1
ATOM 689 C CA . GLY A 1 98 ? 6.657 2.114 12.117 1.00 93.50 98 GLY A CA 1
ATOM 690 C C . GLY A 1 98 ? 5.181 1.721 11.969 1.00 93.50 98 GLY A C 1
ATOM 691 O O . GLY A 1 98 ? 4.427 1.803 12.937 1.00 93.50 98 GLY A O 1
ATOM 692 N N . GLY A 1 99 ? 4.757 1.266 10.788 1.00 95.88 99 GLY A N 1
ATOM 693 C CA . GLY A 1 99 ? 3.441 0.669 10.563 1.00 95.88 99 GLY A CA 1
ATOM 694 C C . GLY A 1 99 ? 3.461 -0.857 10.445 1.00 95.88 99 GLY A C 1
ATOM 695 O O . GLY A 1 99 ? 4.511 -1.495 10.473 1.00 95.88 99 GLY A O 1
ATOM 696 N N . THR A 1 100 ? 2.272 -1.441 10.297 1.00 96.62 100 THR A N 1
ATOM 697 C CA . THR A 1 100 ? 2.061 -2.893 10.173 1.00 96.62 100 THR A CA 1
ATOM 698 C C . THR A 1 100 ? 1.428 -3.250 8.829 1.00 96.62 100 THR A C 1
ATOM 700 O O . THR A 1 100 ? 0.446 -2.628 8.418 1.00 96.62 100 THR A O 1
ATOM 703 N N . LEU A 1 101 ? 1.944 -4.290 8.169 1.00 97.50 101 LEU A N 1
ATOM 704 C CA . LEU A 1 101 ? 1.200 -5.004 7.132 1.00 97.50 101 LEU A CA 1
ATOM 705 C C . LEU A 1 101 ? 0.333 -6.069 7.813 1.00 97.50 101 LEU A C 1
ATOM 707 O O . LEU A 1 101 ? 0.857 -7.012 8.402 1.00 97.50 101 LEU A O 1
ATOM 711 N N . LEU A 1 102 ? -0.984 -5.904 7.759 1.00 97.75 102 LEU A N 1
ATOM 712 C CA . LEU A 1 102 ? -1.953 -6.822 8.344 1.00 97.75 102 LEU A CA 1
ATOM 713 C C . LEU A 1 102 ? -2.465 -7.782 7.262 1.00 97.75 102 LEU A C 1
ATOM 715 O O . LEU A 1 102 ? -3.195 -7.378 6.360 1.00 97.75 102 LEU A O 1
ATOM 719 N N . ALA A 1 103 ? -2.095 -9.056 7.357 1.00 96.69 103 ALA A N 1
ATOM 720 C CA . ALA A 1 103 ? -2.610 -10.102 6.480 1.00 96.69 103 ALA A CA 1
ATOM 721 C C . ALA A 1 103 ? -3.942 -10.643 7.027 1.00 96.69 103 ALA A C 1
ATOM 723 O O . ALA A 1 103 ? -3.977 -11.187 8.130 1.00 96.69 103 ALA A O 1
ATOM 724 N N . ASN A 1 104 ? -5.039 -10.500 6.277 1.00 93.25 104 ASN A N 1
ATOM 725 C CA . ASN A 1 104 ? -6.361 -11.017 6.677 1.00 93.25 104 ASN A CA 1
ATOM 726 C C . ASN A 1 104 ? -6.615 -12.474 6.217 1.00 93.25 104 ASN A C 1
ATOM 728 O O . ASN A 1 104 ? -7.630 -13.074 6.564 1.00 93.25 104 ASN A O 1
ATOM 732 N N . SER A 1 105 ? -5.687 -13.021 5.431 1.00 94.31 105 SER A N 1
ATOM 733 C CA . SER A 1 105 ? -5.644 -14.382 4.908 1.00 94.31 105 SER A CA 1
ATOM 734 C C . SER A 1 105 ? -4.178 -14.788 4.741 1.00 94.31 105 SER A C 1
ATOM 736 O O . SER A 1 105 ? -3.289 -13.933 4.716 1.00 94.31 105 SER A O 1
ATOM 738 N N . THR A 1 106 ? -3.897 -16.084 4.617 1.00 95.44 106 THR A N 1
ATOM 739 C CA . THR A 1 106 ? -2.551 -16.552 4.273 1.00 95.44 106 THR A CA 1
ATOM 740 C C . THR A 1 106 ? -2.294 -16.333 2.785 1.00 95.44 106 THR A C 1
ATOM 742 O O . THR A 1 106 ? -2.984 -16.896 1.940 1.00 95.44 106 THR A O 1
ATOM 745 N N . PHE A 1 107 ? -1.261 -15.558 2.463 1.00 96.44 107 PHE A N 1
ATOM 746 C CA . PHE A 1 107 ? -0.742 -15.393 1.108 1.00 96.44 107 PHE A CA 1
ATOM 747 C C . PHE A 1 107 ? 0.789 -15.350 1.139 1.00 96.44 107 PHE A C 1
ATOM 749 O O . PHE A 1 107 ? 1.400 -15.120 2.184 1.00 96.44 107 PHE A O 1
ATOM 756 N N . ALA A 1 108 ? 1.411 -15.566 -0.017 1.00 96.19 108 ALA A N 1
ATOM 757 C CA . ALA A 1 108 ? 2.842 -15.364 -0.200 1.00 96.19 108 ALA A CA 1
ATOM 758 C C . ALA A 1 108 ? 3.087 -13.996 -0.839 1.00 96.19 108 ALA A C 1
ATOM 760 O O . ALA A 1 108 ? 2.416 -13.639 -1.808 1.00 96.19 108 ALA A O 1
ATOM 761 N N . LEU A 1 109 ? 4.065 -13.253 -0.324 1.00 97.25 109 LEU A N 1
ATOM 762 C CA . LEU A 1 109 ? 4.617 -12.114 -1.051 1.00 97.25 109 LEU A CA 1
ATOM 763 C C . LEU A 1 109 ? 5.454 -12.623 -2.222 1.00 97.25 109 LEU A C 1
ATOM 765 O O . LEU A 1 109 ? 6.149 -13.639 -2.108 1.00 97.25 109 LEU A O 1
ATOM 769 N N . ASN A 1 110 ? 5.405 -11.918 -3.349 1.00 98.12 110 ASN A N 1
ATOM 770 C CA . ASN A 1 110 ? 6.262 -12.256 -4.476 1.00 98.12 110 ASN A CA 1
ATOM 771 C C . ASN A 1 110 ? 7.742 -12.054 -4.095 1.00 98.12 110 ASN A C 1
ATOM 773 O O . ASN A 1 110 ? 8.097 -11.022 -3.528 1.00 98.12 110 ASN A O 1
ATOM 777 N N . GLY A 1 111 ? 8.614 -13.003 -4.453 1.00 98.19 111 GLY A N 1
ATOM 778 C CA . GLY A 1 111 ? 10.045 -12.957 -4.120 1.00 98.19 111 GLY A CA 1
ATOM 779 C C . GLY A 1 111 ? 10.794 -11.737 -4.669 1.00 98.19 111 GLY A C 1
ATOM 780 O O . GLY A 1 111 ? 11.858 -11.393 -4.158 1.00 98.19 111 GLY A O 1
ATOM 781 N N . ASN A 1 112 ? 10.233 -11.042 -5.663 1.00 98.38 112 ASN A N 1
ATOM 782 C CA . ASN A 1 112 ? 10.809 -9.811 -6.182 1.00 98.38 112 ASN A CA 1
ATOM 783 C C . ASN A 1 112 ? 10.518 -8.582 -5.298 1.00 98.38 112 ASN A C 1
ATOM 785 O O . ASN A 1 112 ? 11.203 -7.564 -5.421 1.00 98.38 112 ASN A O 1
ATOM 789 N N . ARG A 1 113 ? 9.531 -8.654 -4.394 1.00 98.12 113 ARG A N 1
ATOM 790 C CA . ARG A 1 113 ? 9.210 -7.570 -3.454 1.00 98.12 113 ARG A CA 1
ATOM 791 C C . ARG A 1 113 ? 10.144 -7.618 -2.253 1.00 98.12 113 ARG A C 1
ATOM 793 O O . ARG A 1 113 ? 9.826 -8.209 -1.223 1.00 98.12 113 ARG A O 1
ATOM 800 N N . GLY A 1 114 ? 11.297 -6.971 -2.364 1.00 97.81 114 GLY A N 1
ATOM 801 C CA . GLY A 1 114 ? 12.191 -6.817 -1.226 1.00 97.81 114 GLY A CA 1
ATOM 802 C C . GLY A 1 114 ? 11.520 -6.018 -0.108 1.00 97.81 114 GLY A C 1
ATOM 803 O O . GLY A 1 114 ? 10.932 -4.962 -0.350 1.00 97.81 114 GLY A O 1
ATOM 804 N N . ILE A 1 115 ? 11.629 -6.527 1.117 1.00 97.06 115 ILE A N 1
ATOM 805 C CA . ILE A 1 115 ? 11.064 -5.909 2.317 1.00 97.06 115 ILE A CA 1
ATOM 806 C C . ILE A 1 115 ? 12.165 -5.127 3.024 1.00 97.06 115 ILE A C 1
ATOM 808 O O . ILE A 1 115 ? 13.220 -5.682 3.330 1.00 97.06 115 ILE A O 1
ATOM 812 N N . ASN A 1 116 ? 11.910 -3.854 3.309 1.00 95.44 116 ASN A N 1
ATOM 813 C CA . ASN A 1 116 ? 12.735 -3.071 4.217 1.00 95.44 116 ASN A CA 1
ATOM 814 C C . ASN A 1 116 ? 12.029 -2.923 5.573 1.00 95.44 116 ASN A C 1
ATOM 816 O O . ASN A 1 116 ? 10.880 -2.480 5.633 1.00 95.44 116 ASN A O 1
ATOM 820 N N . LEU A 1 117 ? 12.725 -3.295 6.648 1.00 93.69 117 LEU A N 1
ATOM 821 C CA . LEU A 1 117 ? 12.268 -3.178 8.029 1.00 93.69 117 LEU A CA 1
ATOM 822 C C . LEU A 1 117 ? 13.068 -2.074 8.717 1.00 93.69 117 LEU A C 1
ATOM 824 O O . LEU A 1 117 ? 14.133 -2.318 9.282 1.00 93.69 117 LEU A O 1
ATOM 828 N N . ASN A 1 118 ? 12.537 -0.857 8.691 1.00 86.00 118 ASN A N 1
ATOM 829 C CA . ASN A 1 118 ? 13.120 0.250 9.435 1.00 86.00 118 ASN A CA 1
ATOM 830 C C . ASN A 1 118 ? 12.502 0.218 10.837 1.00 86.00 118 ASN A C 1
ATOM 832 O O . ASN A 1 118 ? 11.396 0.714 11.061 1.00 86.00 118 ASN A O 1
ATOM 836 N N . SER A 1 119 ? 13.172 -0.477 11.758 1.00 68.50 119 SER A N 1
ATOM 837 C CA . SER A 1 119 ? 12.697 -0.687 13.128 1.00 68.50 119 SER A CA 1
ATOM 838 C C . SER A 1 119 ? 12.428 0.634 13.852 1.00 68.50 119 SER A C 1
ATOM 840 O O . SER A 1 119 ? 13.259 1.542 13.827 1.00 68.50 119 SER A O 1
ATOM 842 N N . HIS A 1 120 ? 11.301 0.698 14.565 1.00 58.84 120 HIS A N 1
ATOM 843 C CA . HIS A 1 120 ? 11.055 1.683 15.617 1.00 58.84 120 HIS A CA 1
ATOM 844 C C . HIS A 1 120 ? 12.150 1.500 16.683 1.00 58.84 120 HIS A C 1
ATOM 846 O O . HIS A 1 120 ? 12.318 0.386 17.179 1.00 58.84 120 HIS A O 1
ATOM 852 N N . LEU A 1 121 ? 12.935 2.540 16.987 1.00 51.66 121 LEU A N 1
ATOM 853 C CA . LEU A 1 121 ? 13.824 2.508 18.154 1.00 51.66 121 LEU A CA 1
ATOM 854 C C . LEU A 1 121 ? 12.968 2.199 19.395 1.00 51.66 121 LEU A C 1
ATOM 856 O O . LEU A 1 121 ? 11.933 2.838 19.584 1.00 51.66 121 LEU A O 1
ATOM 860 N N . LEU A 1 122 ? 13.376 1.182 20.164 1.00 46.81 122 LEU A N 1
ATOM 861 C CA . LEU A 1 122 ? 12.813 0.860 21.480 1.00 46.81 122 LEU A CA 1
ATOM 862 C C . LEU A 1 122 ? 13.093 1.987 22.479 1.00 46.81 122 LEU A C 1
ATOM 864 O O . LEU A 1 122 ? 14.209 2.554 22.414 1.00 46.81 122 LEU A O 1
#

pLDDT: mean 92.69, std 10.97, range [46.81, 98.81]

Foldseek 3Di:
DPPPDDDPDDDDDQQDEAEAEPVGDEDEDEPPDEAEHNHEYAYAHEYEYHYQEEYEYDYFYAHNAAYEDQYHEYEYAEQRSLHDQDPAQDARSYEDNHYYYHHPHDYDHDNSRHYHYNDDDD

Secondary structure (DSSP, 8-state):
-------S-----TTS-EEE-TT-EEEE--TT-EEEE-SPEEESSPEEEESSSEEEE-S-----S-EEE-SSEEEESSGGGG-SPPSS-EEEEEEESS-EEEESS--PPPTTEEEEE-PPP-

Radius of gyration: 14.81 Å; chains: 1; bounding box: 36×48×34 Å